Protein 9J1T (pdb70)

Structure (mmCIF, N/CA/C/O backbone):
data_9J1T
#
_entry.id   9J1T
#
_cell.length_a   29.316
_cell.length_b   17.717
_cell.length_c   65.821
_cell.angle_alpha   90.000
_cell.angle_beta   101.194
_cell.angle_gamma   90.000
#
_symmetry.space_group_name_H-M   'P 1 21 1'
#
loop_
_entity.id
_entity.type
_entity.pdbx_description
1 polymer 'Triple-helix region of human collagen type IV'
2 non-polymer GLYCEROL
3 water water
#
loop_
_atom_site.group_PDB
_atom_site.id
_atom_site.type_symbol
_atom_site.label_atom_id
_atom_site.label_alt_id
_atom_site.label_comp_id
_atom_site.label_asym_id
_atom_site.label_entity_id
_atom_site.label_seq_id
_atom_site.pdbx_PDB_ins_code
_atom_site.Cartn_x
_atom_site.Cartn_y
_atom_site.Cartn_z
_atom_site.occupancy
_atom_site.B_iso_or_equiv
_atom_site.auth_seq_id
_atom_site.auth_comp_id
_atom_site.auth_asym_id
_atom_site.auth_atom_id
_atom_site.pdbx_PDB_model_num
ATOM 1 N N . GLY A 1 3 ? 30.000 -0.360 27.786 1.000 45.549 3 GLY A N 1
ATOM 2 C CA . GLY A 1 3 ? 29.469 -1.559 27.096 1.000 43.917 3 GLY A CA 1
ATOM 3 C C . GLY A 1 3 ? 29.257 -1.293 25.605 1.000 39.880 3 GLY A C 1
ATOM 4 O O . GLY A 1 3 ? 28.988 -0.153 25.227 1.000 40.214 3 GLY A O 1
ATOM 5 N N . PRO A 1 4 ? 29.376 -2.318 24.726 1.000 36.252 4 PRO A N 1
ATOM 6 C CA . PRO A 1 4 ? 29.298 -2.098 23.281 1.000 36.675 4 PRO A CA 1
ATOM 7 C C . PRO A 1 4 ? 27.877 -1.825 22.820 1.000 36.804 4 PRO A C 1
ATOM 8 O O . PRO A 1 4 ? 26.905 -2.125 23.520 1.000 33.063 4 PRO A O 1
ATOM 20 N N . GLY A 1 6 ? 24.247 -2.111 21.081 1.000 25.032 6 GLY A N 1
ATOM 21 C CA . GLY A 1 6 ? 23.337 -3.225 20.932 1.000 24.224 6 GLY A CA 1
ATOM 22 C C . GLY A 1 6 ? 23.193 -3.680 19.478 1.000 24.973 6 GLY A C 1
ATOM 23 O O . GLY A 1 6 ? 23.867 -3.200 18.576 1.000 24.308 6 GLY A O 1
ATOM 24 N N . PRO A 1 7 ? 22.280 -4.637 19.247 1.000 25.494 7 PRO A N 1
ATOM 25 C CA . PRO A 1 7 ? 22.035 -5.182 17.919 1.000 25.438 7 PRO A CA 1
ATOM 26 C C . PRO A 1 7 ? 21.354 -4.134 17.040 1.000 23.339 7 PRO A C 1
ATOM 27 O O . PRO A 1 7 ? 20.766 -3.184 17.534 1.000 20.084 7 PRO A O 1
ATOM 39 N N . GLY A 1 9 ? 18.277 -2.547 14.993 1.000 14.746 9 GLY A N 1
ATOM 40 C CA . GLY A 1 9 ? 16.844 -2.472 15.168 1.000 13.494 9 GLY A CA 1
ATOM 41 C C . GLY A 1 9 ? 16.098 -3.485 14.293 1.000 11.836 9 GLY A C 1
ATOM 42 O O . GLY A 1 9 ? 16.642 -4.194 13.482 1.000 13.583 9 GLY A O 1
ATOM 43 N N . GLU A 1 10 ? 14.791 -3.534 14.511 1.000 12.798 10 GLU A N 1
ATOM 44 C CA A GLU A 1 10 ? 13.863 -4.400 13.799 0.500 13.640 10 GLU A CA 1
ATOM 45 C CA B GLU A 1 10 ? 13.894 -4.426 13.791 0.500 13.061 10 GLU A CA 1
AT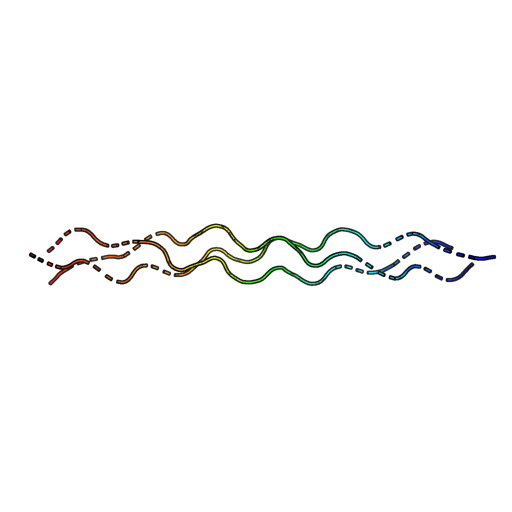OM 46 C C . GLU A 1 10 ? 13.818 -4.048 12.314 1.000 12.555 10 GLU A C 1
ATOM 47 O O . GLU A 1 10 ? 13.875 -2.878 11.948 1.000 11.755 10 GLU A O 1
ATOM 58 N N . LYS A 1 11 ? 13.580 -5.048 11.505 1.000 10.024 11 LYS A N 1
ATOM 59 C CA . LYS A 1 11 ? 13.291 -4.929 10.075 1.000 8.693 11 LYS A CA 1
ATOM 60 C C . LYS A 1 11 ? 12.133 -3.961 9.930 1.000 9.651 11 LYS A C 1
ATOM 61 O O . LYS A 1 11 ? 11.116 -4.086 10.592 1.000 10.795 11 LYS A O 1
ATOM 67 N N . GLY A 1 12 ? 12.270 -3.040 8.966 1.000 8.157 12 GLY A N 1
ATOM 68 C CA . GLY A 1 12 ? 11.202 -2.094 8.752 1.000 7.922 12 GLY A CA 1
ATOM 69 C C . GLY A 1 12 ? 9.965 -2.752 8.139 1.000 8.305 12 GLY A C 1
ATOM 70 O O . GLY A 1 12 ? 9.994 -3.883 7.647 1.000 8.866 12 GLY A O 1
ATOM 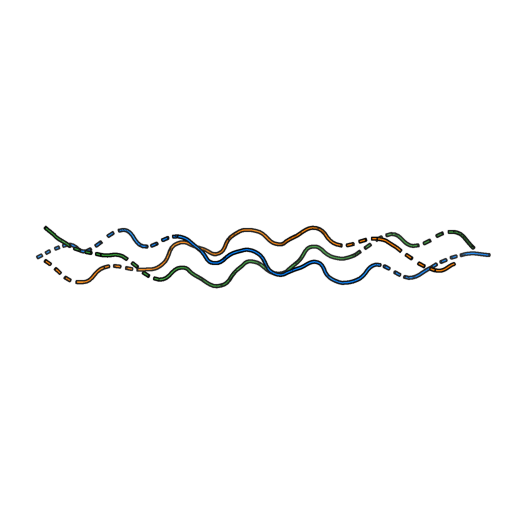71 N N . GLU A 1 13 ? 8.900 -1.979 8.116 1.000 8.854 13 GLU A N 1
ATOM 72 C CA . GLU A 1 13 ? 7.639 -2.439 7.564 1.000 9.585 13 GLU A CA 1
ATOM 73 C C . GLU A 1 13 ? 7.757 -2.593 6.044 1.000 8.884 13 GLU A C 1
ATOM 74 O O . GLU A 1 13 ? 8.405 -1.796 5.367 1.000 9.102 13 GLU A O 1
ATOM 80 N N . ARG A 1 14 ? 7.116 -3.616 5.491 1.000 8.292 14 ARG A N 1
ATOM 81 C CA . ARG A 1 14 ? 7.016 -3.746 4.058 1.000 7.757 14 ARG A CA 1
ATOM 82 C C . ARG A 1 14 ? 6.363 -2.504 3.473 1.000 8.362 14 ARG A C 1
ATOM 83 O O . ARG A 1 14 ? 5.450 -1.930 4.054 1.000 9.130 14 ARG A O 1
ATOM 91 N N . GLY A 1 15 ? 6.787 -2.132 2.264 1.000 7.928 15 GLY A N 1
ATOM 92 C CA . GLY A 1 15 ? 6.202 -0.995 1.567 1.000 7.490 15 GLY A CA 1
ATOM 93 C C . GLY A 1 15 ? 4.742 -1.228 1.199 1.000 7.276 15 GLY A C 1
ATOM 94 O O . GLY A 1 15 ? 4.188 -2.327 1.261 1.000 8.209 15 GLY A O 1
ATOM 95 N N . TYR A 1 16 ? 4.068 -0.113 0.830 1.000 8.002 16 TYR A N 1
ATOM 96 C CA . TYR A 1 16 ? 2.704 -0.201 0.340 1.000 8.364 16 TYR A CA 1
ATOM 97 C C . TYR A 1 16 ? 2.664 -0.925 -0.997 1.000 7.967 16 TYR A C 1
ATOM 98 O O . TYR A 1 16 ? 3.620 -0.965 -1.753 1.000 8.547 16 TYR A O 1
ATOM 107 N N . PRO A 1 17 ? 1.516 -1.551 -1.313 1.000 8.290 17 PRO A N 1
ATOM 108 C CA . PRO A 1 17 ? 1.347 -2.157 -2.614 1.000 8.593 17 PRO A CA 1
ATOM 109 C C . PRO A 1 17 ? 1.580 -1.185 -3.739 1.000 9.485 17 PRO A C 1
ATOM 110 O O . PRO A 1 17 ? 1.326 0.026 -3.609 1.000 9.192 17 PRO A O 1
ATOM 114 N N . GLY A 1 18 ? 2.013 -1.704 -4.854 1.000 8.481 18 GLY A N 1
ATOM 115 C CA . GLY A 1 18 ? 2.135 -0.915 -6.059 1.000 8.042 18 GLY A CA 1
ATOM 116 C C . GLY A 1 18 ? 0.822 -0.336 -6.546 1.000 9.131 18 GLY A C 1
ATOM 117 O O . GLY A 1 18 ? -0.253 -0.850 -6.204 1.000 9.283 18 GLY A O 1
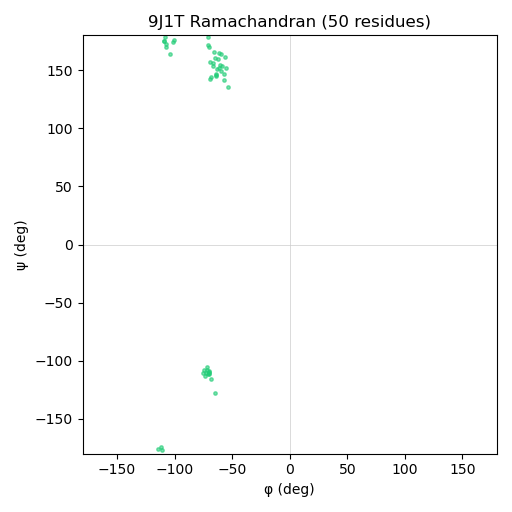ATOM 118 N N . PRO A 1 19 ? 0.926 0.646 -7.468 1.000 9.398 19 PRO A N 1
ATOM 119 C CA . PRO A 1 19 ? -0.271 1.173 -8.116 1.000 10.064 19 PRO A CA 1
ATOM 120 C C . PRO A 1 19 ? -0.829 0.208 -9.139 1.000 9.865 19 PRO A C 1
ATOM 121 O O . PRO A 1 19 ? -0.135 -0.737 -9.603 1.000 9.717 19 PRO A O 1
ATOM 133 N N . GLY A 1 21 ? -1.751 -1.306 -12.688 1.000 13.952 21 GLY A N 1
ATOM 134 C CA . GLY A 1 21 ? -1.140 -1.220 -13.994 1.000 16.351 21 GLY A CA 1
ATOM 135 C C . GLY A 1 21 ? -1.840 -0.222 -14.893 1.000 18.015 21 GLY A C 1
ATOM 136 O O . GLY A 1 21 ? -2.904 0.317 -14.577 1.000 15.724 21 GLY A O 1
ATOM 137 N N . PRO A 1 22 ? -1.262 -0.025 -16.096 1.000 22.794 22 PRO A N 1
ATOM 138 C CA . PRO A 1 22 ? -1.882 0.874 -17.046 1.000 23.335 22 PRO A CA 1
ATOM 139 C C . PRO A 1 22 ? -3.158 0.249 -17.595 1.000 22.101 22 PRO A C 1
ATOM 140 O O . PRO A 1 22 ? -3.372 -0.953 -17.506 1.000 19.080 22 PRO A O 1
ATOM 152 N N . GLY A 1 24 ? -5.702 -1.411 -20.169 1.000 24.986 24 GLY A N 1
ATOM 153 C CA . GLY A 1 24 ? -5.491 -2.418 -21.187 1.000 29.490 24 GLY A CA 1
ATOM 154 C C . GLY A 1 24 ? -5.583 -1.824 -22.595 1.000 31.263 24 GLY A C 1
ATOM 155 O O . GLY A 1 24 ? -5.899 -0.645 -22.774 1.000 29.201 24 GLY A O 1
ATOM 156 N N . PRO A 1 25 ? -5.309 -2.645 -23.628 1.000 34.854 25 PRO A N 1
ATOM 157 C CA . PRO A 1 25 ? -5.319 -2.149 -25.006 1.000 38.100 25 PRO A CA 1
ATOM 158 C C . PRO A 1 25 ? -6.737 -1.717 -25.367 1.000 37.263 25 PRO A C 1
ATOM 159 O O . PRO A 1 25 ? -7.695 -2.220 -24.784 1.000 35.126 25 PRO A O 1
ATOM 171 N N . GLY A 1 27 ? -8.235 -2.631 -27.813 1.000 45.932 27 GLY A N 1
ATOM 172 C CA . GLY A 1 27 ? -8.675 -3.989 -28.061 1.000 47.371 27 GLY A CA 1
ATOM 173 C C . GLY A 1 27 ? -7.474 -4.887 -28.283 1.000 45.778 27 GLY A C 1
ATOM 174 O O . GLY A 1 27 ? -7.622 -6.103 -28.044 1.000 53.415 27 GLY A O 1
ATOM 183 N N . GLY B 1 3 ? 24.362 -2.851 24.505 1.000 31.203 3 GLY B N 1
ATOM 184 C CA . GLY B 1 3 ? 23.213 -1.978 24.599 1.000 26.122 3 GLY B CA 1
ATOM 185 C C . GLY B 1 3 ? 21.945 -2.575 23.975 1.000 23.912 3 GLY B C 1
ATOM 186 O O . GLY B 1 3 ? 21.938 -3.696 23.472 1.000 26.099 3 GLY B O 1
ATOM 187 N N . PRO B 1 4 ? 20.819 -1.850 24.035 1.000 20.994 4 PRO B N 1
ATOM 188 C CA . PRO B 1 4 ? 19.565 -2.325 23.436 1.000 23.781 4 PRO B CA 1
ATOM 189 C C . PRO B 1 4 ? 19.579 -2.267 21.904 1.000 26.423 4 PRO B C 1
ATOM 190 O O . PRO B 1 4 ? 20.418 -1.638 21.267 1.000 24.573 4 PRO B O 1
ATOM 202 N N . GLY B 1 6 ? 18.636 -1.043 18.138 1.000 19.155 6 GLY B N 1
ATOM 203 C CA . GLY B 1 6 ? 18.400 0.264 17.547 1.000 20.875 6 GLY B CA 1
ATOM 204 C C . GLY B 1 6 ? 16.943 0.478 17.138 1.000 17.577 6 GLY B C 1
ATOM 205 O O . GLY B 1 6 ? 16.076 -0.384 17.354 1.000 17.014 6 GLY B O 1
ATOM 206 N N . PRO B 1 7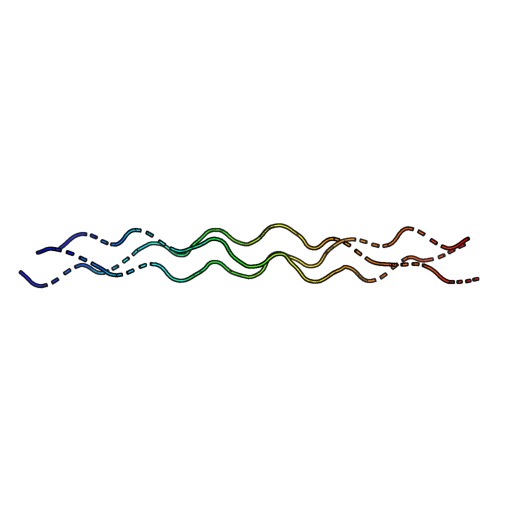 ? 16.647 1.637 16.512 1.000 17.983 7 PRO B N 1
ATOM 207 C CA . PRO B 1 7 ? 15.298 1.952 16.061 1.000 17.887 7 PRO B CA 1
ATOM 208 C C . PRO B 1 7 ? 14.875 1.038 14.894 1.000 15.931 7 PRO B C 1
ATOM 209 O O . PRO B 1 7 ? 15.709 0.469 14.204 1.000 14.354 7 PRO B O 1
ATOM 221 N N . GLY B 1 9 ? 13.773 -0.169 11.267 1.000 10.623 9 GLY B N 1
ATOM 222 C CA . GLY B 1 9 ? 14.138 0.221 9.913 1.000 9.989 9 GLY B CA 1
ATOM 223 C C . GLY B 1 9 ? 13.064 1.077 9.254 1.000 8.379 9 GLY B C 1
ATOM 224 O O . GLY B 1 9 ? 11.891 1.055 9.622 1.000 8.644 9 GLY B O 1
ATOM 225 N N . GLU B 1 10 ? 13.494 1.728 8.170 1.000 8.315 10 GLU B N 1
ATOM 226 C CA . GLU B 1 10 ? 12.587 2.534 7.369 1.000 8.690 10 GLU B CA 1
ATOM 227 C C . GLU B 1 10 ? 11.604 1.635 6.650 1.000 8.693 10 GLU B C 1
ATOM 228 O O . GLU B 1 10 ? 11.869 0.481 6.407 1.000 8.986 10 GLU B O 1
ATOM 234 N N . LYS B 1 11 ? 10.486 2.197 6.283 1.000 8.910 11 LYS B N 1
ATOM 235 C CA . LYS B 1 11 ? 9.491 1.484 5.515 1.000 8.935 11 LYS B CA 1
ATOM 236 C C . LYS B 1 11 ? 10.034 1.214 4.109 1.000 9.083 11 LYS B C 1
ATOM 237 O O . LYS B 1 11 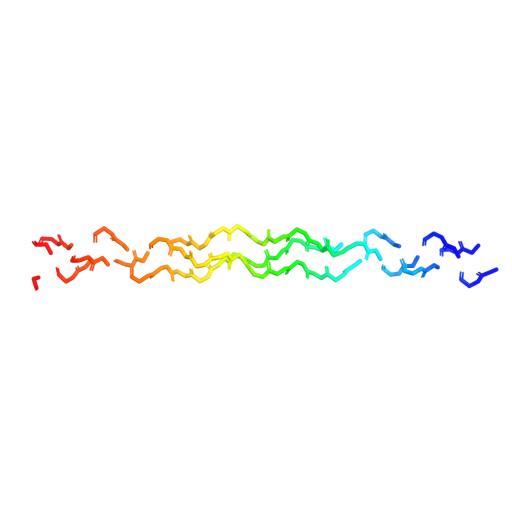? 10.804 1.983 3.529 1.000 8.758 11 LYS B O 1
ATOM 243 N N . GLY B 1 12 ? 9.677 0.068 3.575 1.000 7.732 12 GLY B N 1
ATOM 244 C CA . GLY B 1 12 ? 10.009 -0.281 2.231 1.000 7.579 12 GLY B CA 1
ATOM 245 C C . GLY B 1 12 ? 9.443 0.601 1.144 1.000 7.439 12 GLY B C 1
ATOM 246 O O . GLY B 1 12 ? 8.515 1.375 1.345 1.000 8.002 12 GLY B O 1
ATOM 247 N N . GLU B 1 13 ? 10.096 0.512 -0.014 1.000 7.623 13 GLU B N 1
ATOM 248 C CA . GLU B 1 13 ? 9.607 1.154 -1.218 1.000 8.185 13 GLU B CA 1
ATOM 249 C C . GLU B 1 13 ? 8.211 0.655 -1.574 1.000 7.172 13 GLU B C 1
ATOM 250 O O . GLU B 1 13 ? 7.878 -0.486 -1.264 1.000 6.756 13 GLU B O 1
ATOM 256 N N . ARG B 1 14 ? 7.435 1.459 -2.271 1.000 7.552 14 ARG B N 1
ATOM 257 C CA . ARG B 1 14 ? 6.170 1.011 -2.816 1.000 7.894 14 ARG B CA 1
ATOM 258 C C . ARG B 1 14 ? 6.407 -0.095 -3.856 1.000 7.617 14 ARG B C 1
ATOM 259 O O . ARG B 1 14 ? 7.429 -0.146 -4.507 1.000 8.385 14 ARG B O 1
ATOM 267 N N . GLY B 1 15 ? 5.464 -1.049 -3.932 1.000 7.480 15 GLY B N 1
ATOM 268 C CA . GLY B 1 15 ? 5.542 -2.068 -4.954 1.000 8.246 15 GLY B CA 1
ATOM 269 C C . GLY B 1 15 ? 5.602 -1.547 -6.377 1.000 8.541 15 GLY B C 1
ATOM 270 O O . GLY B 1 15 ? 5.229 -0.409 -6.674 1.000 8.763 15 GLY B O 1
ATOM 271 N N . TYR B 1 16 ? 6.054 -2.411 -7.271 1.000 8.325 16 TYR B N 1
ATOM 272 C CA . TYR B 1 16 ? 6.016 -2.129 -8.701 1.000 9.131 16 TYR B CA 1
ATOM 273 C C . TYR B 1 16 ? 4.576 -1.925 -9.154 1.000 10.456 16 TYR B C 1
ATOM 274 O O . TYR B 1 16 ? 3.670 -2.545 -8.611 1.000 10.534 16 TYR B O 1
ATOM 283 N N . PRO B 1 17 ? 4.339 -1.173 -10.235 1.000 10.906 17 PRO B N 1
ATOM 284 C CA . PRO B 1 17 ? 3.016 -1.133 -10.839 1.000 12.235 17 PRO B CA 1
ATOM 285 C C . PRO B 1 17 ? 2.585 -2.510 -11.282 1.000 12.081 17 PRO B C 1
ATOM 286 O O . PRO B 1 17 ? 3.387 -3.364 -11.633 1.000 12.887 17 PRO B O 1
ATOM 290 N N . GLY B 1 18 ? 1.285 -2.729 -11.240 1.000 12.214 18 GLY B N 1
ATOM 291 C CA . GLY B 1 18 ? 0.736 -3.963 -11.734 1.000 11.778 18 GLY B CA 1
ATOM 292 C C . GLY B 1 18 ? 0.804 -4.052 -13.257 1.000 12.911 18 GLY B C 1
ATOM 293 O O . GLY B 1 18 ? 1.224 -3.125 -13.944 1.000 14.625 18 GLY B O 1
ATOM 294 N N . PRO B 1 19 ? 0.335 -5.200 -13.765 1.000 16.058 19 PRO B N 1
ATOM 295 C CA . PRO B 1 19 ? 0.275 -5.415 -15.210 1.000 17.319 19 PRO B CA 1
ATOM 296 C C . PRO B 1 19 ? -0.771 -4.562 -15.909 1.000 20.642 19 PRO B C 1
ATOM 297 O O . PRO B 1 19 ? -1.709 -4.079 -15.264 1.000 18.562 19 PRO B O 1
ATOM 309 N N . GLY B 1 21 ? -4.124 -3.688 -17.880 1.000 18.785 21 GLY B N 1
ATOM 310 C CA . GLY B 1 21 ? -5.457 -4.251 -17.775 1.000 20.879 21 GLY B CA 1
ATOM 311 C C . GLY B 1 21 ? -5.802 -5.085 -18.995 1.000 26.458 21 GLY B C 1
ATOM 312 O O . GLY B 1 21 ? -5.062 -5.126 -19.979 1.000 25.812 21 GLY B O 1
ATOM 313 N N . PRO B 1 22 ? -6.981 -5.733 -18.961 1.000 28.834 22 PRO B N 1
ATOM 314 C CA . PRO B 1 22 ? -7.456 -6.495 -20.112 1.000 31.487 22 PRO B CA 1
ATOM 315 C C . PRO B 1 22 ? -7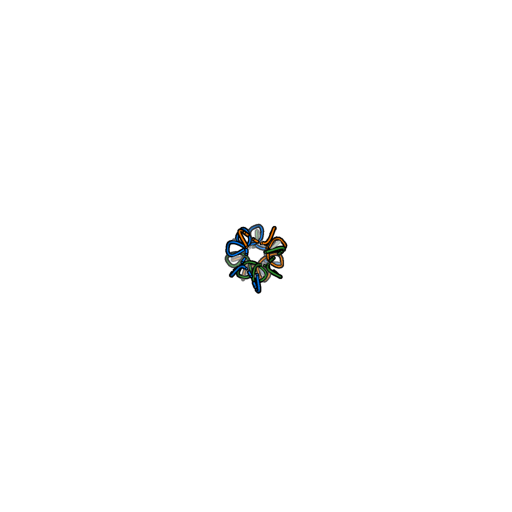.879 -5.559 -21.238 1.000 33.439 22 PRO B C 1
ATOM 316 O O . PRO B 1 22 ? -8.065 -4.358 -21.040 1.000 31.339 22 PRO B O 1
ATOM 328 N N . GLY B 1 24 ? -10.287 -3.519 -23.720 1.000 45.568 24 GLY B N 1
ATOM 329 C CA . GLY B 1 24 ? -11.621 -2.940 -23.659 1.000 47.922 24 GLY B CA 1
ATOM 330 C C . GLY B 1 24 ? -1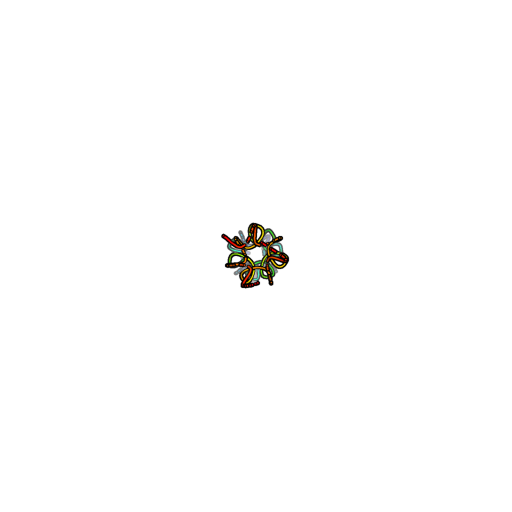2.541 -3.566 -24.702 1.000 46.332 24 GLY B C 1
ATOM 331 O O . GLY B 1 24 ? -13.209 -4.582 -24.367 1.000 46.207 24 GLY B O 1
ATOM 332 N N . GLY C 1 3 ? 25.468 -0.124 27.598 1.000 46.533 3 GLY C N 1
ATOM 333 C CA . GLY C 1 3 ? 25.941 0.121 26.215 1.000 41.988 3 GLY C CA 1
ATOM 334 C C . GLY C 1 3 ? 24.889 0.855 25.383 1.000 37.247 3 GLY C C 1
ATOM 335 O O . GLY C 1 3 ? 23.697 0.731 25.657 1.000 38.361 3 GLY C O 1
ATOM 336 N N . PRO C 1 4 ? 25.287 1.647 24.358 1.000 33.904 4 PRO C N 1
ATOM 337 C CA . PRO C 1 4 ? 24.325 2.463 23.617 1.000 33.340 4 PRO C CA 1
ATOM 338 C C . PRO C 1 4 ? 23.480 1.634 22.655 1.000 30.550 4 PRO C C 1
ATOM 339 O O . PRO C 1 4 ? 23.837 0.503 22.309 1.000 29.676 4 PRO C O 1
ATOM 351 N N . GLY C 1 6 ? 21.910 0.065 19.292 1.000 25.199 6 GLY C N 1
ATOM 352 C CA . GLY C 1 6 ? 22.514 -0.338 18.040 1.000 23.226 6 GLY C CA 1
ATOM 353 C C . GLY C 1 6 ? 22.037 0.534 16.871 1.000 19.611 6 GLY C C 1
ATOM 354 O O . GLY C 1 6 ? 21.240 1.453 17.028 1.000 18.161 6 GLY C O 1
ATOM 355 N N . PRO C 1 7 ? 22.485 0.161 15.667 1.000 19.844 7 PRO C N 1
ATOM 356 C CA . PRO C 1 7 ? 22.131 0.912 14.453 1.000 18.701 7 PRO C CA 1
ATOM 357 C C . PRO C 1 7 ? 20.658 0.738 14.098 1.000 17.526 7 PRO C C 1
ATOM 358 O O . PRO C 1 7 ? 20.046 -0.221 14.550 1.000 15.956 7 PRO C O 1
ATOM 370 N N . GLY C 1 9 ? 17.393 -0.474 12.124 1.000 10.095 9 GLY C N 1
ATOM 371 C CA . GLY C 1 9 ? 17.118 -1.750 11.470 1.000 9.632 9 GLY C CA 1
ATOM 372 C C . GLY C 1 9 ? 17.155 -1.606 9.942 1.000 9.814 9 GLY C C 1
ATOM 373 O O . GLY C 1 9 ? 17.283 -0.525 9.369 1.000 10.902 9 GLY C O 1
ATOM 374 N N . GLU C 1 10 ? 17.123 -2.760 9.308 1.000 7.734 10 GLU C N 1
ATOM 375 C CA . GLU C 1 10 ? 17.109 -2.872 7.868 1.000 7.988 10 GLU C CA 1
ATOM 376 C C . GLU C 1 10 ? 15.834 -2.265 7.320 1.000 8.141 10 GLU C C 1
ATOM 377 O O . GLU C 1 10 ? 14.754 -2.475 7.864 1.000 9.740 10 GLU C O 1
ATOM 383 N N . LYS C 1 11 ? 15.971 -1.641 6.134 1.000 8.352 11 LYS C N 1
ATOM 384 C CA . LYS C 1 11 ? 14.800 -1.101 5.479 1.000 7.639 11 LYS C CA 1
ATOM 385 C C . LYS C 1 11 ? 13.862 -2.236 5.109 1.000 8.170 11 LYS C C 1
ATOM 386 O O . LYS C 1 11 ? 14.299 -3.314 4.715 1.000 8.577 11 LYS C O 1
ATOM 392 N N . GLY C 1 12 ? 12.585 -1.955 5.172 1.000 7.364 12 GLY C N 1
ATOM 393 C CA . GLY C 1 12 ? 11.591 -2.954 4.869 1.000 7.494 12 GLY C CA 1
ATOM 394 C C . GLY C 1 12 ? 11.626 -3.412 3.400 1.000 6.987 12 GLY C C 1
ATOM 395 O O . GLY C 1 12 ? 12.203 -2.793 2.519 1.000 8.033 12 GLY C O 1
ATOM 396 N N . GLU C 1 13 ? 11.034 -4.588 3.175 1.000 6.887 13 GLU C N 1
ATOM 397 C CA . GLU C 1 13 ? 10.898 -5.099 1.830 1.000 6.921 13 GLU C CA 1
ATOM 398 C C . GLU C 1 13 ? 10.035 -4.222 0.976 1.000 6.963 13 GLU C C 1
ATOM 399 O O . GLU C 1 13 ? 9.141 -3.533 1.457 1.000 7.315 13 GLU C O 1
ATOM 405 N N . ARG C 1 14 ? 10.280 -4.211 -0.305 1.000 7.172 14 ARG C N 1
ATOM 406 C CA . ARG C 1 14 ? 9.427 -3.562 -1.268 1.000 6.921 14 ARG C CA 1
ATOM 407 C C . ARG C 1 14 ? 8.016 -4.125 -1.176 1.000 6.636 14 ARG C C 1
ATOM 408 O O . ARG C 1 14 ? 7.792 -5.316 -0.918 1.000 7.832 14 ARG C O 1
ATOM 416 N N . GLY C 1 15 ? 7.026 -3.242 -1.325 1.000 6.873 15 GLY C N 1
ATOM 417 C CA . GLY C 1 15 ? 5.659 -3.661 -1.307 1.000 8.053 15 GLY C CA 1
ATOM 418 C C . GLY C 1 15 ? 5.365 -4.677 -2.414 1.000 8.282 15 GLY C C 1
ATOM 419 O O . GLY C 1 15 ? 6.105 -4.858 -3.363 1.000 8.552 15 GLY C O 1
ATOM 420 N N . TYR C 1 16 ? 4.217 -5.363 -2.265 1.000 8.408 16 TYR C N 1
ATOM 421 C CA . TYR C 1 16 ? 3.792 -6.300 -3.279 1.000 7.885 16 TYR C CA 1
ATOM 422 C C . TYR C 1 16 ? 3.453 -5.562 -4.557 1.000 7.999 16 TYR C C 1
ATOM 423 O O . TYR C 1 16 ? 2.985 -4.405 -4.511 1.000 8.314 16 TYR C O 1
ATOM 432 N N . PRO C 1 17 ? 3.509 -6.200 -5.725 1.000 7.936 17 PRO C N 1
ATOM 433 C CA . PRO C 1 17 ? 3.160 -5.570 -6.979 1.000 9.033 17 PRO C CA 1
ATOM 434 C C . PRO C 1 17 ? 1.715 -5.140 -6.958 1.000 8.799 17 PRO C C 1
ATOM 435 O O . PRO C 1 17 ? 0.874 -5.777 -6.340 1.000 9.513 17 PRO C O 1
ATOM 439 N N . GLY C 1 18 ? 1.425 -4.089 -7.718 1.000 8.625 18 GLY C N 1
ATOM 440 C CA . GLY C 1 18 ? 0.076 -3.571 -7.778 1.000 9.448 18 GLY C CA 1
ATOM 441 C C . GLY C 1 18 ? -0.873 -4.499 -8.534 1.000 9.861 18 GLY C C 1
ATOM 442 O O . GLY C 1 18 ? -0.431 -5.454 -9.197 1.000 12.011 18 GLY C O 1
ATOM 443 N N . PRO C 1 19 ? -2.179 -4.159 -8.475 1.000 11.124 19 PRO C N 1
ATOM 444 C CA . PRO C 1 19 ? -3.204 -4.903 -9.209 1.000 12.763 19 PRO C CA 1
ATOM 445 C C . PRO C 1 19 ? -3.090 -4.675 -10.714 1.000 13.729 19 PRO C C 1
ATOM 446 O O . PRO C 1 19 ? -2.503 -3.693 -11.180 1.000 12.220 19 PRO C O 1
ATOM 458 N N . GLY C 1 21 ? -4.256 -3.274 -14.295 1.000 14.768 21 GLY C N 1
ATOM 459 C CA . GLY C 1 21 ? -4.902 -2.040 -14.673 1.000 15.094 21 GLY C CA 1
ATOM 460 C C . GLY C 1 21 ? -6.353 -2.278 -15.063 1.000 15.990 21 GLY C C 1
ATOM 461 O O . GLY C 1 21 ? -6.812 -3.421 -15.204 1.000 16.721 21 GLY C O 1
ATOM 462 N N . PRO C 1 22 ? -7.067 -1.154 -15.283 1.000 18.417 22 PRO C N 1
ATOM 463 C CA . PRO C 1 22 ? -8.461 -1.238 -15.691 1.000 21.692 22 PRO C CA 1
ATOM 464 C C . PRO C 1 22 ? -8.581 -1.718 -17.132 1.000 23.749 22 PRO C C 1
ATOM 465 O O . PRO C 1 22 ? -7.608 -1.729 -17.893 1.000 21.039 22 PRO C O 1
ATOM 477 N N . GLY C 1 24 ? -9.249 -1.619 -21.080 1.000 35.606 24 GLY C N 1
ATOM 478 C CA . GLY C 1 24 ? -8.928 -0.583 -22.051 1.000 40.791 24 GLY C CA 1
ATOM 479 C C . GLY C 1 24 ? -10.178 0.154 -22.548 1.000 43.743 24 GLY C C 1
ATOM 480 O O . GLY C 1 24 ? -11.300 -0.151 -22.136 1.000 42.397 24 GLY C O 1
ATOM 481 N N . PRO C 1 25 ? -10.019 1.167 -23.438 1.000 45.634 25 PRO C N 1
ATOM 482 C CA . PRO C 1 25 ? -11.164 1.906 -23.989 1.000 47.100 25 PRO C CA 1
ATOM 483 C C . PRO C 1 25 ? -12.156 1.100 -24.836 1.000 49.033 25 PRO C C 1
ATOM 484 O O . PRO C 1 25 ? -11.907 -0.080 -25.181 1.000 49.497 25 PRO C O 1
#

Secondary structure (DSSP, 8-state):
-----PPPPPPPPP------/-----PPPPPPPP-----/-----PPPPPPPPP-----

Solvent-accessible su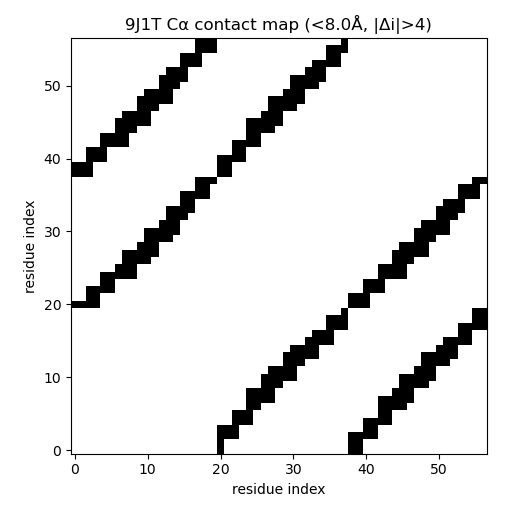rface area: 4675 Å² total

B-factor: mean 20.8, std 11.28, range [6.64, 53.42]

Radius of gyration: 18.54 Å; Cα contacts (8 Å, |Δi|>4): 190; chains: 3; bounding box: 41×9×55 Å

Sequence (57 aa):
GPGPGEEKGERGYPGPGPGPGGPGPGEKGERGYPGPGPGGPGPGEKGERGYPGPGPGP

Foldseek 3Di:
DQDDDDDDDDDDDDDDDDDD/DQDDDDDDDDDDDDDDDD/DQDDDDDDDDDDDDDDDPD